Protein AF-A0A257Y784-F1 (afdb_monomer)

Nearest PDB structures (foldseek):
  8oyy-assembly2_B  TM=5.171E-01  e=8.820E+00  synthetic construct
  8yky-assembly1_R  TM=4.065E-01  e=9.728E+00  Clostridium perfringens

Sequence (162 aa):
FQRYAFGLSELAPGSQAVDIRPNERSFEYVLNPPANDVYRILGQGGRFREEIHKRLSSGLYPFAFFAVAAAALARPRTTRQGRALALAAIIPIMVALQIANFVVTGQLRTSQAAVPIAYLLPITSILLCALALDGRVRIAVPGFITRIIDAIALRVSRLSAT

Radius of gyration: 24.91 Å; Cα contacts (8 Å, |Δi|>4): 100; chains: 1; bounding box: 47×51×80 Å

Mean predicted aligned error: 10.43 Å

Foldseek 3Di:
DDDPPDPCCVVPPPVPDPLQALLNDDLVCLVPPDCPRPCNVVVQNLSSQLNNLLVVLVVLLVLLLVLLLCLLPLDDDPDPVSNVLSVVVSVVVSVVLVVQLVVLSVCSRPDPVSSVVSNCSSVVSNVQSVCSNVVVDDPDPPPVVVVVSVVVVVVVVVVVVD

Solvent-accessible surface area (backbone atoms only — not comparable to full-atom values): 9428 Å² total; per-residue (Å²): 135,85,81,81,79,78,68,59,58,75,75,40,96,68,63,59,83,78,86,76,51,69,85,81,48,56,69,68,48,47,74,60,63,60,84,85,36,68,52,54,72,71,67,44,50,38,50,36,55,23,49,54,51,45,56,61,34,56,69,41,43,64,54,22,49,48,28,48,49,49,44,54,62,69,60,92,60,91,47,75,67,56,48,55,54,38,58,62,54,43,56,61,52,49,50,51,53,51,52,51,48,54,58,37,54,68,37,26,46,82,32,77,77,29,53,63,51,48,46,46,55,34,51,52,47,29,49,54,22,50,38,35,64,74,63,78,38,81,86,70,79,54,74,68,57,55,53,51,52,51,57,49,51,60,52,51,54,59,65,75,75,112

Secondary structure (DSSP, 8-state):
-------TTTTSTT-S-----GGGS-HHHHHS--TT-HHHHTT-THHHHHHHHHHHHHTTHHHHHHHHHHHHHSS---SHHHHHHHHHHHHHHHHHHHHHHHHHHHHTTT-STHHHHHHHHHHHHHHHHHHHHTTS---PPPHHHHHHHHHHHHHHHHHTT-

pLDDT: mean 82.06, std 12.66, range [49.5, 96.81]

Structure (mmCIF, N/CA/C/O backbone):
data_AF-A0A257Y784-F1
#
_entry.id   AF-A0A257Y784-F1
#
loop_
_atom_site.group_PDB
_atom_site.id
_atom_site.type_symbol
_atom_site.label_atom_id
_atom_site.label_alt_id
_atom_site.label_comp_id
_atom_site.label_asym_id
_atom_site.label_entity_id
_atom_site.label_seq_id
_atom_site.pdbx_PDB_ins_code
_atom_site.Cartn_x
_atom_site.Cartn_y
_atom_site.Cartn_z
_atom_site.occupancy
_atom_site.B_iso_or_equiv
_atom_site.auth_seq_id
_atom_site.auth_comp_id
_atom_site.auth_asym_id
_atom_site.auth_atom_id
_atom_site.pdbx_PDB_model_num
ATOM 1 N N . PHE A 1 1 ? 24.499 38.343 -49.837 1.00 50.53 1 PHE A N 1
ATOM 2 C CA . PHE A 1 1 ? 24.753 37.990 -48.426 1.00 50.53 1 PHE A CA 1
ATOM 3 C C . PHE A 1 1 ? 24.369 36.533 -48.190 1.00 50.53 1 PHE A C 1
ATOM 5 O O . PHE A 1 1 ? 23.188 36.216 -48.248 1.00 50.53 1 PHE A O 1
ATOM 12 N N . GLN A 1 2 ? 25.344 35.639 -47.987 1.00 51.09 2 GLN A N 1
ATOM 13 C CA . GLN A 1 2 ? 25.089 34.265 -47.535 1.00 51.09 2 GLN A CA 1
ATOM 14 C C . GLN A 1 2 ? 24.823 34.300 -46.023 1.00 51.09 2 GLN A C 1
ATOM 16 O O . GLN A 1 2 ? 25.698 34.676 -45.248 1.00 51.09 2 GLN A O 1
ATOM 21 N N . ARG A 1 3 ? 23.596 33.974 -45.599 1.00 59.19 3 ARG A N 1
ATOM 22 C CA . ARG A 1 3 ? 23.242 33.846 -44.177 1.00 59.19 3 ARG A CA 1
ATOM 23 C C . ARG A 1 3 ? 23.778 32.513 -43.657 1.00 59.19 3 ARG A C 1
ATOM 25 O O . ARG A 1 3 ? 23.155 31.482 -43.880 1.00 59.19 3 ARG A O 1
ATOM 32 N N . TYR A 1 4 ? 24.895 32.546 -42.937 1.00 60.09 4 TYR A N 1
ATOM 33 C CA . TYR A 1 4 ? 25.255 31.465 -42.021 1.00 60.09 4 TYR A CA 1
ATOM 34 C C . TYR A 1 4 ? 24.365 31.594 -40.782 1.00 60.09 4 TYR A C 1
ATOM 36 O O . TYR A 1 4 ? 24.594 32.437 -39.916 1.00 60.09 4 TYR A O 1
ATOM 44 N N . ALA A 1 5 ? 23.285 30.815 -40.735 1.00 65.69 5 ALA A N 1
ATOM 45 C CA . ALA A 1 5 ? 22.471 30.695 -39.535 1.00 65.69 5 ALA A CA 1
ATOM 46 C C . ALA A 1 5 ? 23.212 29.779 -38.556 1.00 65.69 5 ALA A C 1
ATOM 48 O O . ALA A 1 5 ? 23.203 28.561 -38.700 1.00 65.69 5 ALA A O 1
ATOM 49 N N . PHE A 1 6 ? 23.902 30.386 -37.595 1.00 64.38 6 PHE A N 1
ATOM 50 C CA . PHE A 1 6 ? 24.519 29.671 -36.486 1.00 64.38 6 PHE A CA 1
ATOM 51 C C . PHE A 1 6 ? 23.406 29.047 -35.631 1.00 64.38 6 PHE A C 1
ATOM 53 O O . PHE A 1 6 ? 22.532 29.758 -35.128 1.00 64.38 6 PHE A O 1
ATOM 60 N N . GLY A 1 7 ? 23.395 27.720 -35.514 1.00 62.97 7 GLY A N 1
ATOM 61 C CA . GLY A 1 7 ? 22.397 26.990 -34.739 1.00 62.97 7 GLY A CA 1
ATOM 62 C C . GLY A 1 7 ? 22.611 27.201 -33.243 1.00 62.97 7 GLY A C 1
ATOM 63 O O . GLY A 1 7 ? 23.427 26.527 -32.628 1.00 62.97 7 GLY A O 1
ATOM 64 N N . LEU A 1 8 ? 21.852 28.116 -32.635 1.00 69.44 8 LEU A N 1
ATOM 65 C CA . LEU A 1 8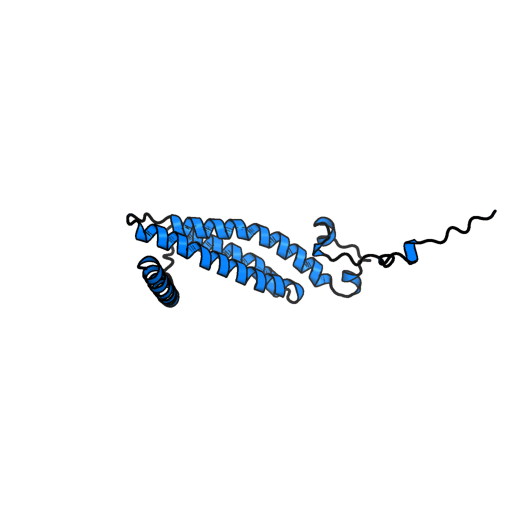 ? 21.877 28.353 -31.182 1.00 69.44 8 LEU A CA 1
ATOM 66 C C . LEU A 1 8 ? 21.362 27.157 -30.365 1.00 69.44 8 LEU A C 1
ATOM 68 O O . LEU A 1 8 ? 21.491 27.158 -29.144 1.00 69.44 8 LEU A O 1
ATOM 72 N N . SER A 1 9 ? 20.800 26.136 -31.022 1.00 62.69 9 SER A N 1
ATOM 73 C CA . SER A 1 9 ? 20.407 24.881 -30.385 1.00 62.69 9 SER A CA 1
ATOM 74 C C . SER A 1 9 ? 21.580 24.245 -29.651 1.00 62.69 9 SER A C 1
ATOM 76 O O . SER A 1 9 ? 21.395 23.830 -28.521 1.00 62.69 9 SER A O 1
ATOM 78 N N . GLU A 1 10 ? 22.790 24.245 -30.219 1.00 62.25 10 GLU A N 1
ATOM 79 C CA . GLU A 1 10 ? 23.970 23.624 -29.596 1.00 62.25 10 GLU A CA 1
ATOM 80 C C . GLU A 1 10 ? 24.484 24.384 -28.362 1.00 62.25 10 GLU A C 1
ATOM 82 O O . GLU A 1 10 ? 25.045 23.763 -27.463 1.00 62.25 10 GLU A O 1
ATOM 87 N N . LEU A 1 11 ? 24.236 25.700 -28.283 1.00 66.62 11 LEU A N 1
ATOM 88 C CA . LEU A 1 11 ? 24.581 26.543 -27.128 1.00 66.62 11 LEU A CA 1
ATOM 89 C C . LEU A 1 11 ? 23.477 26.605 -26.065 1.00 66.62 11 LEU A C 1
ATOM 91 O O . LEU A 1 11 ? 23.719 27.095 -24.961 1.00 66.62 11 LEU A O 1
ATOM 95 N N . ALA A 1 12 ? 22.270 26.126 -26.374 1.00 65.81 12 ALA A N 1
ATOM 96 C CA . ALA A 1 12 ? 21.233 25.971 -25.371 1.00 65.81 12 ALA A CA 1
ATOM 97 C C . ALA A 1 12 ? 21.659 24.850 -24.403 1.00 65.81 12 ALA A C 1
ATOM 99 O O . ALA A 1 12 ? 21.930 23.731 -24.855 1.00 65.81 12 ALA A O 1
ATOM 100 N N . PRO A 1 13 ? 21.704 25.095 -23.079 1.00 53.84 13 PRO A N 1
ATOM 101 C CA . PRO A 1 13 ? 21.875 24.026 -22.105 1.00 53.84 13 PRO A CA 1
ATOM 102 C C . PRO A 1 13 ? 20.653 23.098 -22.210 1.00 53.84 13 PRO A C 1
ATOM 104 O O . PRO A 1 13 ? 19.598 23.388 -21.654 1.00 53.84 13 PRO A O 1
ATOM 107 N N . GLY A 1 14 ? 20.758 22.036 -23.017 1.00 54.38 14 GLY A N 1
ATOM 108 C CA . GLY A 1 14 ? 19.628 21.168 -23.376 1.00 54.38 14 GLY A CA 1
ATOM 109 C C . GLY A 1 14 ? 19.675 20.516 -24.767 1.00 54.38 14 GLY A C 1
ATOM 110 O O . GLY A 1 14 ? 18.770 19.752 -25.082 1.00 54.38 14 GLY A O 1
ATOM 111 N N . SER A 1 15 ? 20.697 20.765 -25.597 1.00 51.31 15 SER A N 1
ATOM 112 C CA . SER A 1 15 ? 20.890 20.075 -26.895 1.00 51.31 15 SER A CA 1
ATOM 113 C C . SER A 1 15 ? 21.293 18.606 -26.804 1.00 51.31 15 SER A C 1
ATOM 115 O O . SER A 1 15 ? 21.315 17.911 -27.819 1.00 51.31 15 SER A O 1
ATOM 117 N N . GLN A 1 16 ? 21.598 18.109 -25.607 1.00 57.88 16 GLN A N 1
ATOM 118 C CA . GLN A 1 16 ? 21.708 16.675 -25.389 1.00 57.88 16 GLN A CA 1
ATOM 119 C C . GLN A 1 16 ? 20.301 16.089 -25.345 1.00 57.88 16 GLN A C 1
ATOM 121 O O . GLN A 1 16 ? 19.439 16.632 -24.656 1.00 57.88 16 GLN A O 1
ATOM 126 N N . ALA A 1 17 ? 20.069 15.000 -26.085 1.00 61.06 17 ALA A N 1
ATOM 127 C CA . ALA A 1 17 ? 18.812 14.261 -26.045 1.00 61.06 17 ALA A CA 1
ATOM 128 C C . ALA A 1 17 ? 18.372 14.097 -24.584 1.00 61.06 17 ALA A C 1
ATOM 130 O O . ALA A 1 17 ? 19.083 13.482 -23.790 1.00 61.06 17 ALA A O 1
ATOM 131 N N . VAL A 1 18 ? 17.251 14.727 -24.222 1.00 68.25 18 VAL A N 1
ATOM 132 C CA . VAL A 1 18 ? 16.778 14.761 -22.838 1.00 68.25 18 VAL A CA 1
ATOM 133 C C . VAL A 1 18 ? 16.575 13.318 -22.386 1.00 68.25 18 VAL A C 1
ATOM 135 O O . VAL A 1 18 ? 15.751 12.597 -22.949 1.00 68.25 18 VAL A O 1
ATOM 138 N N . ASP A 1 19 ? 17.347 12.883 -21.391 1.00 77.81 19 ASP A N 1
ATOM 139 C CA . ASP A 1 19 ? 17.181 11.572 -20.771 1.00 77.81 19 ASP A CA 1
ATOM 140 C C . ASP A 1 19 ? 15.884 11.575 -19.948 1.00 77.81 19 ASP A C 1
ATOM 142 O O . ASP A 1 19 ? 15.861 11.923 -18.767 1.00 77.81 19 ASP A O 1
ATOM 146 N N . ILE A 1 20 ? 14.772 11.250 -20.611 1.00 82.88 20 ILE A N 1
ATOM 147 C CA . ILE A 1 20 ? 13.451 11.183 -19.983 1.00 82.88 20 ILE A CA 1
ATOM 148 C C . ILE A 1 20 ? 13.374 9.907 -19.155 1.00 82.88 20 ILE A C 1
ATOM 150 O O . ILE A 1 20 ? 13.444 8.798 -19.700 1.00 82.88 20 ILE A O 1
ATOM 154 N N . ARG A 1 21 ? 13.143 10.054 -17.851 1.00 86.81 21 ARG A N 1
ATOM 155 C CA . ARG A 1 21 ? 13.069 8.921 -16.923 1.00 86.81 21 ARG A CA 1
ATOM 156 C C . ARG A 1 21 ? 11.789 8.102 -17.136 1.00 86.81 21 ARG A C 1
ATOM 158 O O . ARG A 1 21 ? 10.754 8.671 -17.471 1.00 86.81 21 ARG A O 1
ATOM 165 N N . PRO A 1 22 ? 11.785 6.781 -16.868 1.00 88.06 22 PRO A N 1
ATOM 166 C CA . PRO A 1 22 ? 10.590 5.947 -17.049 1.00 88.06 22 PRO A CA 1
ATOM 167 C C . PRO A 1 22 ? 9.339 6.428 -16.292 1.00 88.06 22 PRO A C 1
ATOM 169 O O . PRO A 1 22 ? 8.230 6.258 -16.788 1.00 88.06 22 PRO A O 1
ATOM 172 N N . ASN A 1 23 ? 9.496 7.070 -15.130 1.00 88.50 23 ASN A N 1
ATOM 173 C CA . ASN A 1 23 ? 8.383 7.623 -14.348 1.00 88.50 23 ASN A CA 1
ATOM 174 C C . ASN A 1 23 ? 7.733 8.864 -14.982 1.00 88.50 23 ASN A C 1
ATOM 176 O O . ASN A 1 23 ? 6.578 9.158 -14.695 1.00 88.50 23 ASN A O 1
ATOM 180 N N . GLU A 1 24 ? 8.457 9.571 -15.847 1.00 89.38 24 GLU A N 1
ATOM 181 C CA . GLU A 1 24 ? 7.972 10.738 -16.593 1.00 89.38 24 GLU A CA 1
ATOM 182 C C . GLU A 1 24 ? 7.284 10.320 -17.908 1.00 89.38 24 GLU A C 1
ATOM 184 O O . GLU A 1 24 ? 6.711 11.153 -18.607 1.00 89.38 24 GLU A O 1
ATOM 189 N N . ARG A 1 25 ? 7.306 9.022 -18.251 1.00 91.00 25 ARG A N 1
ATOM 190 C CA . ARG A 1 25 ? 6.719 8.491 -19.488 1.00 91.00 25 ARG A CA 1
ATOM 191 C C . ARG A 1 25 ? 5.274 8.027 -19.305 1.00 91.00 25 ARG A C 1
ATOM 193 O O . ARG A 1 25 ? 4.818 7.685 -18.203 1.00 91.00 25 ARG A O 1
ATOM 200 N N . SER A 1 26 ? 4.552 7.996 -20.427 1.00 92.25 26 SER A N 1
ATOM 201 C CA . SER A 1 26 ? 3.187 7.472 -20.491 1.00 92.25 26 SER A CA 1
ATOM 202 C C . SER A 1 26 ? 3.150 5.998 -20.088 1.00 92.25 26 SER A C 1
ATOM 204 O O . SER A 1 26 ? 4.130 5.265 -20.223 1.00 92.25 26 SER A O 1
ATOM 206 N N . PHE A 1 27 ? 2.008 5.551 -19.570 1.00 91.81 27 PHE A N 1
ATOM 207 C CA . PHE A 1 27 ? 1.875 4.168 -19.116 1.00 91.81 27 PHE A CA 1
ATOM 208 C C . PHE A 1 27 ? 2.052 3.159 -20.260 1.00 91.81 27 PHE A C 1
ATOM 210 O O . PHE A 1 27 ? 2.718 2.147 -20.071 1.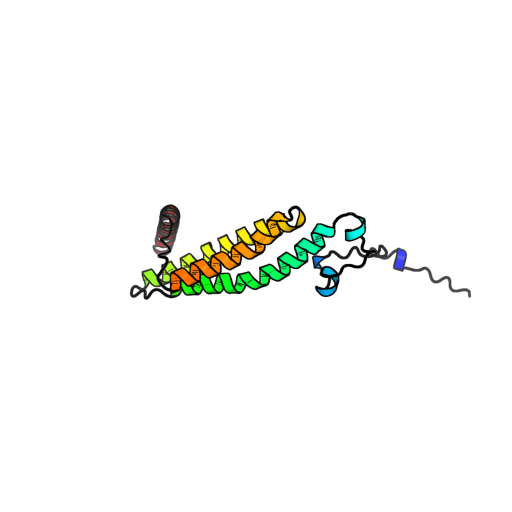00 91.81 27 PHE A O 1
ATOM 217 N N . GLU A 1 28 ? 1.543 3.470 -21.455 1.00 92.75 28 GLU A N 1
ATOM 218 C CA . GLU A 1 28 ? 1.714 2.643 -22.659 1.00 92.75 28 GLU A CA 1
ATOM 219 C C . GLU A 1 28 ? 3.188 2.454 -23.025 1.00 92.75 28 GLU A C 1
ATOM 221 O O . GLU A 1 28 ? 3.623 1.337 -23.302 1.00 92.75 28 GLU A O 1
ATOM 226 N N . TYR A 1 29 ? 3.975 3.531 -22.941 1.00 91.81 29 TYR A N 1
ATOM 227 C CA . TYR A 1 29 ? 5.412 3.476 -23.178 1.00 91.81 29 TYR A CA 1
ATOM 228 C C . TYR A 1 29 ? 6.098 2.547 -22.172 1.00 91.81 29 TYR A C 1
ATOM 230 O O . TYR A 1 29 ? 6.944 1.735 -22.532 1.00 91.81 29 TYR A O 1
ATOM 238 N N . VAL A 1 30 ? 5.767 2.689 -20.887 1.00 91.94 30 VAL A N 1
ATOM 239 C CA . VAL A 1 30 ? 6.384 1.896 -19.815 1.00 91.94 30 VAL A CA 1
ATOM 240 C C . VAL A 1 30 ? 5.997 0.418 -19.933 1.00 91.94 30 VAL A C 1
ATOM 242 O O . VAL A 1 30 ? 6.814 -0.448 -19.625 1.00 91.94 30 VAL A O 1
ATOM 245 N N . LEU A 1 31 ? 4.777 0.130 -20.396 1.00 91.81 31 LEU A N 1
ATOM 246 C CA . LEU A 1 31 ? 4.269 -1.225 -20.593 1.00 91.81 31 LEU A CA 1
ATOM 247 C C . LEU A 1 31 ? 4.977 -1.946 -21.746 1.00 91.81 31 LEU A C 1
ATOM 249 O O . LEU A 1 31 ? 5.285 -3.131 -21.629 1.00 91.81 31 LEU A O 1
ATOM 253 N N . ASN A 1 32 ? 5.255 -1.232 -22.839 1.00 91.50 32 ASN A N 1
ATOM 254 C CA . ASN A 1 32 ? 5.966 -1.769 -23.993 1.00 91.50 32 ASN A CA 1
ATOM 255 C C . ASN A 1 32 ? 7.088 -0.818 -24.453 1.00 91.50 32 ASN A C 1
ATOM 257 O O . ASN A 1 32 ? 6.935 -0.117 -25.458 1.00 91.50 32 ASN A O 1
ATOM 261 N N . PRO A 1 33 ? 8.221 -0.772 -23.726 1.00 88.38 33 PRO A N 1
ATOM 262 C CA . PRO A 1 33 ? 9.312 0.124 -24.065 1.00 88.38 33 PRO A CA 1
ATOM 263 C C . PRO A 1 33 ? 10.004 -0.353 -25.352 1.00 88.38 33 PRO A C 1
ATOM 265 O O . PRO A 1 33 ? 10.330 -1.545 -25.470 1.00 88.38 33 PRO A O 1
ATOM 268 N N . PRO A 1 34 ? 10.276 0.554 -26.308 1.00 87.88 34 PRO A N 1
ATOM 269 C CA . PRO A 1 34 ? 10.887 0.202 -27.580 1.00 87.88 34 PRO A CA 1
ATOM 270 C C . PRO A 1 34 ? 12.294 -0.382 -27.378 1.00 87.88 34 PRO A C 1
ATOM 272 O O . PRO A 1 34 ? 12.980 -0.110 -26.390 1.00 87.88 34 PRO A O 1
ATOM 275 N N . ALA A 1 35 ? 12.730 -1.227 -28.316 1.00 84.44 35 ALA A N 1
ATOM 276 C CA . ALA A 1 35 ? 13.987 -1.971 -28.192 1.00 84.44 35 ALA A CA 1
ATOM 277 C C . ALA A 1 35 ? 15.234 -1.068 -28.140 1.00 84.44 35 ALA A C 1
ATOM 279 O O . ALA A 1 35 ? 16.234 -1.444 -27.536 1.00 84.44 35 ALA A O 1
ATOM 280 N N . ASN A 1 36 ? 15.154 0.120 -28.743 1.00 85.88 36 ASN A N 1
ATOM 281 C CA . ASN A 1 36 ? 16.221 1.118 -28.799 1.00 85.88 36 ASN A CA 1
ATOM 282 C C . ASN A 1 36 ? 16.244 2.070 -27.589 1.00 85.88 36 ASN A C 1
ATOM 284 O O . ASN A 1 36 ? 16.981 3.054 -27.611 1.00 85.88 36 ASN A O 1
ATOM 288 N N . ASP A 1 37 ? 15.442 1.822 -26.551 1.00 86.00 37 ASP A N 1
ATOM 289 C CA . ASP A 1 37 ? 15.444 2.686 -25.378 1.00 86.00 37 ASP A CA 1
ATOM 290 C C . ASP A 1 37 ? 16.743 2.570 -24.562 1.00 86.00 37 ASP A C 1
ATOM 292 O O . ASP A 1 37 ? 17.207 1.473 -24.242 1.00 86.00 37 ASP A O 1
ATOM 296 N N . VAL A 1 38 ? 17.285 3.718 -24.150 1.00 85.81 38 VAL A N 1
ATOM 297 C CA . VAL A 1 38 ? 18.543 3.836 -23.395 1.00 85.81 38 VAL A CA 1
ATOM 298 C C . VAL A 1 38 ? 18.518 3.010 -22.104 1.00 85.81 38 VAL A C 1
ATOM 300 O O . VAL A 1 38 ? 19.479 2.299 -21.811 1.00 85.81 38 VAL A O 1
ATOM 303 N N . TYR A 1 39 ? 17.410 3.007 -21.356 1.00 84.75 39 TYR A N 1
ATOM 304 C CA . TYR A 1 39 ? 17.295 2.224 -20.121 1.00 84.75 39 TYR A CA 1
ATOM 305 C C . TYR A 1 39 ? 17.216 0.723 -20.382 1.00 84.75 39 TYR A C 1
ATOM 307 O O . TYR A 1 39 ? 17.612 -0.069 -19.526 1.00 84.75 39 TYR A O 1
ATOM 315 N N . ARG A 1 40 ? 16.728 0.312 -21.554 1.00 84.25 40 ARG A N 1
ATOM 316 C CA . ARG A 1 40 ? 16.711 -1.094 -21.960 1.00 84.25 40 ARG A CA 1
ATOM 317 C C . ARG A 1 40 ? 18.102 -1.558 -22.390 1.00 84.25 40 ARG A C 1
ATOM 319 O O . ARG A 1 40 ? 18.542 -2.613 -21.941 1.00 84.25 40 ARG A O 1
ATOM 326 N N . ILE A 1 41 ? 18.804 -0.748 -23.184 1.00 86.06 41 ILE A N 1
ATOM 327 C CA . ILE A 1 41 ? 20.165 -1.032 -23.667 1.00 86.06 41 ILE A CA 1
ATOM 328 C C . ILE A 1 41 ? 21.160 -1.093 -22.499 1.00 86.06 41 ILE A C 1
ATOM 330 O O . ILE A 1 41 ? 21.991 -1.993 -22.442 1.00 86.06 41 ILE A O 1
ATOM 334 N N . LEU A 1 42 ? 21.030 -0.197 -21.515 1.00 86.06 42 LEU A N 1
ATOM 335 C CA . LEU A 1 42 ? 21.869 -0.166 -20.309 1.00 86.06 42 LEU A CA 1
ATOM 336 C C . LEU A 1 42 ? 21.538 -1.272 -19.284 1.00 86.06 42 LEU A C 1
ATOM 338 O O . LEU A 1 42 ? 22.026 -1.225 -18.155 1.00 86.06 42 LEU A O 1
ATOM 342 N N . GLY A 1 43 ? 20.663 -2.230 -19.615 1.00 81.81 43 GLY A N 1
ATOM 343 C CA . GLY A 1 43 ? 20.268 -3.309 -18.702 1.00 81.81 43 GLY A CA 1
ATOM 344 C C . GLY A 1 43 ? 19.415 -2.850 -17.510 1.00 81.81 43 GLY A C 1
ATOM 345 O O . GLY A 1 43 ? 19.213 -3.599 -16.558 1.00 81.81 43 GLY A O 1
ATOM 346 N N . GLN A 1 44 ? 18.862 -1.636 -17.548 1.00 84.94 44 GLN A N 1
ATOM 347 C CA . GLN A 1 44 ? 18.032 -1.055 -16.485 1.00 84.94 44 GLN A CA 1
ATOM 348 C C . GLN A 1 44 ? 16.534 -1.344 -16.675 1.00 84.94 44 GLN A C 1
ATOM 350 O O . GLN A 1 44 ? 15.682 -0.597 -16.185 1.00 84.94 44 GLN A O 1
ATOM 355 N N . GLY A 1 45 ? 16.197 -2.464 -17.327 1.00 83.00 45 GLY A N 1
ATOM 356 C CA . GLY A 1 45 ? 14.816 -2.902 -17.564 1.00 83.00 45 GLY A CA 1
ATOM 357 C C . GLY A 1 45 ? 13.973 -3.032 -16.285 1.00 83.00 45 GLY A C 1
ATOM 358 O O . GLY A 1 45 ? 12.756 -2.858 -16.319 1.00 83.00 45 GLY A O 1
ATOM 359 N N . GLY A 1 46 ? 14.620 -3.236 -15.131 1.00 86.12 46 GLY A N 1
ATOM 360 C CA . GLY A 1 46 ? 13.970 -3.237 -13.819 1.00 86.12 46 GLY A CA 1
ATOM 361 C C . GLY A 1 46 ? 13.222 -1.942 -13.482 1.00 86.12 46 GLY A C 1
ATOM 362 O O . GLY A 1 46 ? 12.227 -2.008 -12.768 1.00 86.12 46 GLY A O 1
ATOM 363 N N . ARG A 1 47 ? 13.623 -0.787 -14.038 1.00 89.31 47 ARG A N 1
ATOM 364 C CA . ARG A 1 47 ? 12.913 0.492 -13.840 1.00 89.31 47 ARG A CA 1
ATOM 365 C C . ARG A 1 47 ? 11.523 0.501 -14.480 1.00 89.31 47 ARG A C 1
ATOM 367 O O . ARG A 1 47 ? 10.598 1.074 -13.918 1.00 89.31 47 ARG A O 1
ATOM 374 N N . PHE A 1 48 ? 11.365 -0.136 -15.643 1.00 91.12 48 PHE A N 1
ATOM 375 C CA . PHE A 1 48 ? 10.055 -0.252 -16.290 1.00 91.12 48 PHE A CA 1
ATOM 376 C C . PHE A 1 48 ? 9.138 -1.164 -15.477 1.00 91.12 48 PHE A C 1
ATOM 378 O O . PHE A 1 48 ? 8.003 -0.802 -15.187 1.00 91.12 48 PHE A O 1
ATOM 385 N N . ARG A 1 49 ? 9.664 -2.305 -15.014 1.00 88.94 49 ARG A N 1
ATOM 386 C CA . ARG A 1 49 ? 8.939 -3.216 -14.118 1.00 88.94 49 ARG A CA 1
ATOM 387 C C . ARG A 1 49 ? 8.517 -2.526 -12.816 1.00 88.94 49 ARG A C 1
ATOM 389 O O . ARG A 1 49 ? 7.374 -2.681 -12.391 1.00 88.94 49 ARG A O 1
ATOM 396 N N . GLU A 1 50 ? 9.425 -1.777 -12.193 1.00 92.88 50 GLU A N 1
ATOM 397 C CA . GLU A 1 50 ? 9.135 -0.969 -11.005 1.00 92.88 50 GLU A CA 1
ATOM 398 C C . GLU A 1 50 ? 7.955 -0.038 -11.254 1.00 92.88 50 GLU A C 1
ATOM 400 O O . GLU A 1 50 ? 6.987 -0.073 -10.499 1.00 92.88 50 GLU A O 1
ATOM 405 N N . GLU A 1 51 ? 8.006 0.743 -12.328 1.00 93.44 51 GLU A N 1
ATOM 406 C CA . GLU A 1 51 ? 6.994 1.750 -12.614 1.00 93.44 51 GLU A CA 1
ATOM 407 C C . GLU A 1 51 ? 5.617 1.129 -12.910 1.00 93.44 51 GLU A C 1
ATOM 409 O O . GLU A 1 51 ? 4.605 1.627 -12.413 1.00 93.44 51 GLU A O 1
ATOM 414 N N . ILE A 1 52 ? 5.563 -0.003 -13.628 1.00 93.69 52 ILE A N 1
ATOM 415 C CA . ILE A 1 52 ? 4.312 -0.746 -13.875 1.00 93.69 52 ILE A CA 1
ATOM 416 C C . ILE A 1 52 ? 3.676 -1.167 -12.551 1.00 93.69 52 ILE A C 1
ATOM 418 O O . ILE A 1 52 ? 2.515 -0.850 -12.276 1.00 93.69 52 ILE A O 1
ATOM 422 N N . HIS A 1 53 ? 4.434 -1.884 -11.718 1.00 94.19 53 HIS A N 1
ATOM 423 C CA . HIS A 1 53 ? 3.887 -2.447 -10.487 1.00 94.19 53 HIS A CA 1
ATOM 424 C C . HIS A 1 53 ? 3.603 -1.378 -9.444 1.00 94.19 53 HIS A C 1
ATOM 426 O O . HIS A 1 53 ? 2.610 -1.493 -8.736 1.00 94.19 53 HIS A O 1
ATOM 432 N N . LYS A 1 54 ? 4.414 -0.320 -9.381 1.00 92.88 54 LYS A N 1
ATOM 433 C CA . LYS A 1 54 ? 4.184 0.831 -8.508 1.00 92.88 54 LYS A CA 1
ATOM 434 C C . LYS A 1 54 ? 2.883 1.548 -8.860 1.00 92.88 54 LYS A C 1
ATOM 436 O O . LYS A 1 54 ? 2.092 1.820 -7.963 1.00 92.88 54 LYS A O 1
ATOM 441 N N . ARG A 1 55 ? 2.622 1.818 -10.146 1.00 93.25 55 ARG A N 1
ATOM 442 C CA . ARG A 1 55 ? 1.362 2.443 -10.589 1.00 93.25 55 ARG A CA 1
ATOM 443 C C . ARG A 1 55 ? 0.168 1.542 -10.280 1.00 93.25 55 ARG A C 1
ATOM 445 O O . ARG A 1 55 ? -0.787 1.997 -9.656 1.00 93.25 55 ARG A O 1
ATOM 452 N N . LEU A 1 56 ? 0.246 0.259 -10.632 1.00 93.12 56 LEU A N 1
ATOM 453 C CA . LEU A 1 56 ? -0.868 -0.670 -10.439 1.00 93.12 56 LEU A CA 1
ATOM 454 C C . LEU A 1 56 ? -1.165 -0.936 -8.956 1.00 93.12 56 LEU A C 1
ATOM 456 O O . LEU A 1 56 ? -2.326 -0.937 -8.555 1.00 93.12 56 LEU A O 1
ATOM 460 N N . SER A 1 57 ? -0.134 -1.127 -8.129 1.00 94.44 57 SER A N 1
ATOM 461 C CA . SER A 1 57 ? -0.315 -1.340 -6.690 1.00 94.44 57 SER A CA 1
ATOM 462 C C . SER A 1 57 ? -0.791 -0.078 -5.979 1.00 94.44 57 SER A C 1
ATOM 464 O O . SER A 1 57 ? -1.608 -0.179 -5.065 1.00 94.44 57 SER A O 1
ATOM 466 N N . SER A 1 58 ? -0.359 1.113 -6.416 1.00 91.62 58 SER A N 1
ATOM 467 C CA . SER A 1 58 ? -0.788 2.379 -5.811 1.00 91.62 58 SER A CA 1
ATOM 468 C C . SER A 1 58 ? -2.305 2.579 -5.865 1.00 91.62 58 SER A C 1
ATOM 470 O O . SER A 1 58 ? -2.874 3.124 -4.923 1.00 91.62 58 SER A O 1
ATOM 472 N N . GLY A 1 59 ? -2.977 2.042 -6.892 1.00 92.94 59 GLY A N 1
ATOM 473 C CA . GLY A 1 59 ? -4.437 2.049 -6.997 1.00 92.94 59 GLY A CA 1
ATOM 474 C C . GLY A 1 59 ? -5.157 1.230 -5.916 1.00 92.94 59 GLY A C 1
ATOM 475 O O . GLY A 1 59 ? -6.328 1.483 -5.649 1.00 92.94 59 GLY A O 1
ATOM 476 N N . LEU A 1 60 ? -4.477 0.286 -5.253 1.00 95.06 60 LEU A N 1
ATOM 477 C CA . LEU A 1 60 ? -5.062 -0.548 -4.193 1.00 95.06 60 LEU A CA 1
ATOM 478 C C . LEU A 1 60 ? -5.034 0.121 -2.810 1.00 95.06 60 LEU A C 1
ATOM 480 O O . LEU A 1 60 ? -5.857 -0.199 -1.950 1.00 95.06 60 LEU A O 1
ATOM 484 N N . TYR A 1 61 ? -4.112 1.058 -2.577 1.00 93.56 61 TYR A N 1
ATOM 485 C CA . TYR A 1 61 ? -3.962 1.724 -1.278 1.00 93.56 61 TYR A CA 1
ATOM 486 C C . TYR A 1 61 ? 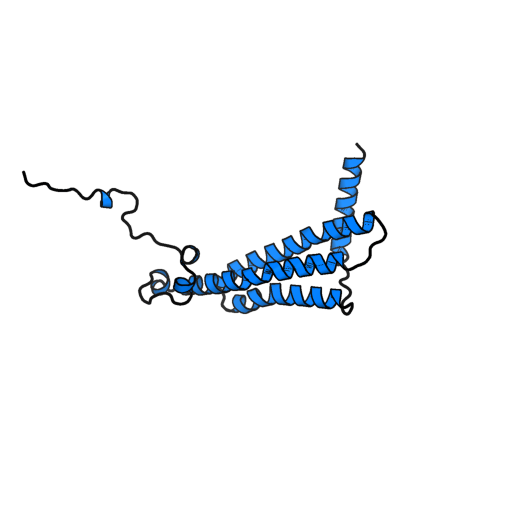-5.169 2.573 -0.856 1.00 93.56 61 TYR A C 1
ATOM 488 O O . TYR A 1 61 ? -5.524 2.502 0.320 1.00 93.56 61 TYR A O 1
ATOM 496 N N . PRO A 1 62 ? -5.866 3.304 -1.752 1.00 95.06 62 PRO A N 1
ATOM 497 C CA . PRO A 1 62 ? -7.121 3.971 -1.408 1.00 95.06 62 PRO A CA 1
ATOM 498 C C . PRO A 1 62 ? -8.161 3.024 -0.793 1.00 95.06 62 PRO A C 1
ATOM 500 O O . PRO A 1 62 ? -8.784 3.364 0.212 1.00 95.06 62 PRO A O 1
ATOM 503 N N . PHE A 1 63 ? -8.299 1.807 -1.331 1.00 96.38 63 PHE A N 1
ATOM 504 C CA . PHE A 1 63 ? -9.206 0.797 -0.781 1.00 96.38 63 PHE A CA 1
ATOM 505 C C . PHE A 1 63 ? -8.728 0.273 0.575 1.00 96.38 63 PHE A C 1
ATOM 507 O O . PHE A 1 63 ? -9.543 0.086 1.476 1.00 96.38 63 PHE A O 1
ATOM 514 N N . ALA A 1 64 ? -7.418 0.082 0.754 1.00 95.44 64 ALA A N 1
ATOM 515 C CA . ALA A 1 64 ? -6.853 -0.307 2.044 1.00 95.44 64 ALA A CA 1
ATOM 516 C C . ALA A 1 64 ? -7.092 0.767 3.119 1.00 95.44 64 ALA A C 1
ATOM 518 O O . ALA A 1 64 ? -7.545 0.449 4.216 1.00 95.44 64 ALA A O 1
ATOM 519 N N . PHE A 1 65 ? -6.864 2.043 2.801 1.00 95.31 65 PHE A N 1
ATOM 520 C CA . PHE A 1 65 ? -7.129 3.165 3.705 1.00 95.31 65 PHE A CA 1
ATOM 521 C C . PHE A 1 65 ? -8.611 3.280 4.054 1.00 95.31 65 PHE A C 1
ATOM 523 O O . PHE A 1 65 ? -8.958 3.442 5.226 1.00 95.31 65 PHE A O 1
ATOM 530 N N . PHE A 1 66 ? -9.487 3.128 3.062 1.00 95.56 66 PHE A N 1
ATOM 531 C CA . PHE A 1 66 ? -10.924 3.081 3.293 1.00 95.56 66 PHE A CA 1
ATOM 532 C C . PHE A 1 66 ? -11.311 1.924 4.221 1.00 95.56 66 PHE A C 1
ATOM 534 O O . PHE A 1 66 ? -12.033 2.137 5.193 1.00 95.56 66 PHE A O 1
ATOM 541 N N . ALA A 1 67 ? -10.789 0.719 3.979 1.00 93.94 67 ALA A N 1
ATOM 542 C CA . ALA A 1 67 ? -11.073 -0.452 4.801 1.00 93.94 67 ALA A CA 1
ATOM 543 C C . ALA A 1 67 ? -10.603 -0.266 6.255 1.00 93.94 67 ALA A C 1
ATOM 545 O O . ALA A 1 67 ? -11.337 -0.610 7.181 1.00 93.94 67 ALA A O 1
ATOM 546 N N . VAL A 1 68 ? -9.431 0.346 6.467 1.00 92.44 68 VAL A N 1
ATOM 547 C CA . VAL A 1 68 ? -8.924 0.707 7.804 1.00 92.44 68 VAL A CA 1
ATOM 548 C C . VAL A 1 68 ? -9.871 1.677 8.507 1.00 92.44 68 VAL A C 1
ATOM 550 O O . VAL A 1 68 ? -10.243 1.449 9.661 1.00 92.44 68 VAL A O 1
ATOM 553 N N . ALA A 1 69 ? -10.286 2.748 7.825 1.00 92.00 69 ALA A N 1
ATOM 554 C CA . ALA A 1 69 ? -11.214 3.722 8.389 1.00 92.00 69 ALA A CA 1
ATOM 555 C C . ALA A 1 69 ? -12.563 3.070 8.733 1.00 92.00 69 ALA A C 1
ATOM 557 O O . ALA A 1 69 ? -13.053 3.221 9.854 1.00 92.00 69 ALA A O 1
ATOM 558 N N . ALA A 1 70 ? -13.122 2.286 7.808 1.00 91.25 70 ALA A N 1
ATOM 559 C CA . ALA A 1 70 ? -14.369 1.557 8.002 1.00 91.25 70 ALA A CA 1
ATOM 560 C C . ALA A 1 70 ? -14.286 0.609 9.209 1.00 91.25 70 ALA A C 1
ATOM 562 O O . ALA A 1 70 ? -15.146 0.661 10.088 1.00 91.25 70 ALA A O 1
ATOM 563 N N . ALA A 1 71 ? -13.224 -0.195 9.315 1.00 88.94 71 ALA A N 1
ATOM 564 C CA . ALA A 1 71 ? -13.014 -1.111 10.436 1.00 88.94 71 ALA A CA 1
ATOM 565 C C . ALA A 1 71 ? -12.889 -0.382 11.786 1.00 88.94 71 ALA A C 1
ATOM 567 O O . ALA A 1 71 ? -13.427 -0.843 12.797 1.00 88.94 71 ALA A O 1
ATOM 568 N N . ALA A 1 72 ? -12.221 0.775 11.820 1.00 85.19 72 ALA A N 1
ATOM 569 C CA . ALA A 1 72 ? -12.085 1.578 13.035 1.00 85.19 72 ALA A CA 1
ATOM 570 C C . ALA A 1 72 ? -13.419 2.199 13.496 1.00 85.19 72 ALA A C 1
ATOM 572 O O . ALA A 1 72 ? -13.664 2.313 14.708 1.00 85.19 72 ALA A O 1
ATOM 573 N N . LEU A 1 73 ? -14.270 2.580 12.537 1.00 85.94 73 LEU A N 1
ATOM 574 C CA . LEU A 1 73 ? -15.548 3.271 12.741 1.00 85.94 73 LEU A CA 1
ATOM 575 C C . LEU A 1 73 ? -16.742 2.331 12.953 1.00 85.94 73 LEU A C 1
ATOM 577 O O . LEU A 1 73 ? -17.722 2.742 13.568 1.00 85.94 73 LEU A O 1
ATOM 581 N N . ALA A 1 74 ? -16.668 1.077 12.503 1.00 83.62 74 ALA A N 1
ATOM 582 C CA . ALA A 1 74 ? -17.794 0.142 12.536 1.00 83.62 74 ALA A CA 1
ATOM 583 C C . ALA A 1 74 ? -18.291 -0.222 13.942 1.00 83.62 74 ALA A C 1
ATOM 585 O O . ALA A 1 74 ? -19.432 -0.651 14.104 1.00 83.62 74 ALA A O 1
ATOM 586 N N . ARG A 1 75 ? -17.460 -0.067 14.982 1.00 70.88 75 ARG A N 1
ATOM 587 C CA . ARG A 1 75 ? -17.876 -0.396 16.351 1.00 70.88 75 ARG A CA 1
ATOM 588 C C . ARG A 1 75 ? -18.720 0.732 16.954 1.00 70.88 75 ARG A C 1
ATOM 590 O O . ARG A 1 75 ? -18.209 1.850 17.085 1.00 70.88 75 ARG A O 1
ATOM 597 N N . PRO A 1 76 ? -19.948 0.445 17.425 1.00 61.91 76 PRO A N 1
ATOM 598 C CA . PRO A 1 76 ? -20.746 1.425 18.141 1.00 61.91 76 PRO A CA 1
ATOM 599 C C . PRO A 1 76 ? -20.032 1.806 19.439 1.00 61.91 76 PRO A C 1
ATOM 601 O O . PRO A 1 76 ? -19.871 0.993 20.347 1.00 61.91 76 PRO A O 1
ATOM 604 N N . ARG A 1 77 ? -19.567 3.055 19.522 1.00 68.38 77 ARG A N 1
ATOM 605 C CA . ARG A 1 77 ? -18.982 3.629 20.739 1.00 68.38 77 ARG A CA 1
ATOM 606 C C . ARG A 1 77 ? -19.918 4.706 21.275 1.00 68.38 77 ARG A C 1
ATOM 608 O O . ARG A 1 77 ? -20.199 5.687 20.580 1.00 68.38 77 ARG A O 1
ATOM 615 N N . THR A 1 78 ? -20.416 4.490 22.490 1.00 56.72 78 THR A N 1
ATOM 616 C CA . THR A 1 78 ? -21.418 5.331 23.167 1.00 56.72 78 THR A CA 1
ATOM 617 C C . THR A 1 78 ? -20.799 6.415 24.051 1.00 56.72 78 THR A C 1
ATOM 619 O O . THR A 1 78 ? -21.481 7.372 24.402 1.00 56.72 78 THR A O 1
ATOM 622 N N 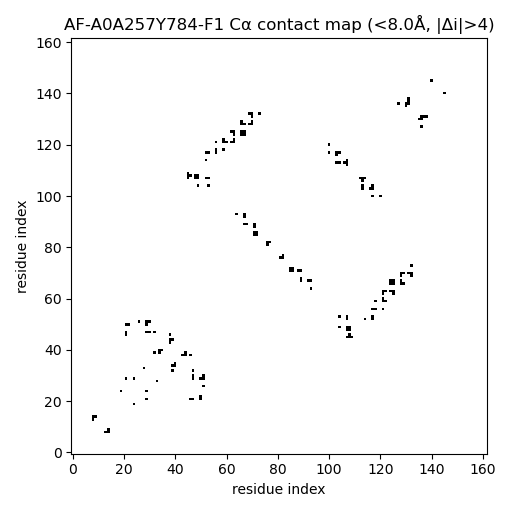. THR A 1 79 ? -19.496 6.345 24.352 1.00 67.69 79 THR A N 1
ATOM 623 C CA . THR A 1 79 ? -18.776 7.409 25.068 1.00 67.69 79 THR A CA 1
ATOM 624 C C . THR A 1 79 ? -18.078 8.357 24.088 1.00 67.69 79 THR A C 1
ATOM 626 O O . THR A 1 79 ? -17.438 7.927 23.123 1.00 67.69 79 THR A O 1
ATOM 629 N N . ARG A 1 80 ? -18.167 9.674 24.340 1.00 63.88 80 ARG A N 1
ATOM 630 C CA . ARG A 1 80 ? -17.471 10.709 23.545 1.00 63.88 80 ARG A CA 1
ATOM 631 C C . ARG A 1 80 ? -15.960 10.446 23.455 1.00 63.88 80 ARG A C 1
ATOM 633 O O . ARG A 1 80 ? -15.379 10.583 22.383 1.00 63.88 80 ARG A O 1
ATOM 640 N N . GLN A 1 81 ? -15.353 9.987 24.551 1.00 61.84 81 GLN A N 1
ATOM 641 C CA . GLN A 1 81 ? -13.930 9.637 24.618 1.00 61.84 81 GLN A CA 1
ATOM 642 C C . GLN A 1 81 ? -13.563 8.447 23.715 1.00 61.84 81 GLN A C 1
ATOM 644 O O . GLN A 1 81 ? -12.537 8.482 23.037 1.00 61.84 81 GLN A O 1
ATOM 649 N N . GLY A 1 82 ? -14.419 7.422 23.622 1.00 70.88 82 GLY A N 1
ATOM 650 C CA . GLY A 1 82 ? -14.150 6.245 22.792 1.00 70.88 82 GLY A CA 1
ATOM 651 C C . GLY A 1 82 ? -14.128 6.548 21.290 1.00 70.88 82 GLY A C 1
ATOM 652 O O . GLY A 1 82 ? -13.356 5.936 20.552 1.00 70.88 82 GLY A O 1
ATOM 653 N N . ARG A 1 83 ? -14.948 7.500 20.824 1.00 75.06 83 ARG A N 1
ATOM 654 C CA . ARG A 1 83 ? -14.968 7.921 19.411 1.00 75.06 83 ARG A CA 1
ATOM 655 C C . ARG A 1 83 ? -13.710 8.697 19.018 1.00 75.06 83 ARG A C 1
ATOM 657 O O . ARG A 1 83 ? -13.129 8.403 17.978 1.00 75.06 83 ARG A O 1
ATOM 664 N N . ALA A 1 84 ? -13.266 9.636 19.856 1.00 78.38 84 ALA A N 1
ATOM 665 C CA . ALA A 1 84 ? -12.059 10.424 19.597 1.00 78.38 84 ALA A CA 1
ATOM 666 C C . ALA A 1 84 ? -10.802 9.540 19.520 1.00 78.38 84 ALA A C 1
ATOM 668 O O . ALA A 1 84 ? -10.006 9.673 18.593 1.00 78.38 84 ALA A O 1
ATOM 669 N N . LEU A 1 85 ? -10.673 8.575 20.437 1.00 76.44 85 LEU A N 1
ATOM 670 C CA . LEU A 1 85 ? -9.565 7.618 20.440 1.00 76.44 85 LEU A CA 1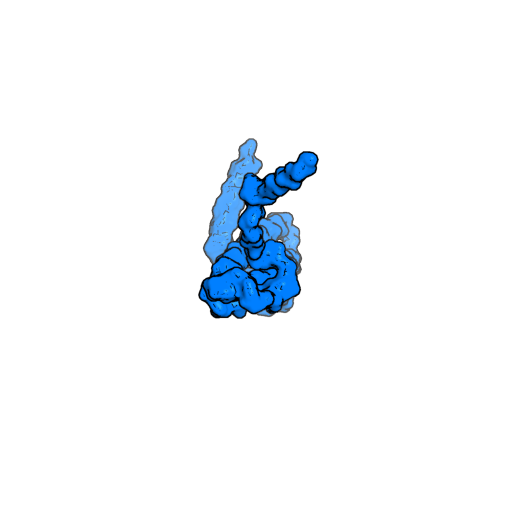
ATOM 671 C C . LEU A 1 85 ? -9.538 6.747 19.174 1.00 76.44 85 LEU A C 1
ATOM 673 O O . LEU A 1 85 ? -8.475 6.469 18.626 1.00 76.44 85 LEU A O 1
ATOM 677 N N . ALA A 1 86 ? -10.712 6.328 18.692 1.00 79.00 86 ALA A N 1
ATOM 678 C CA . ALA A 1 86 ? -10.829 5.526 17.479 1.00 79.00 86 ALA A CA 1
ATOM 679 C C . ALA A 1 86 ? -10.361 6.282 16.234 1.00 79.00 86 ALA A C 1
ATOM 681 O O . ALA A 1 86 ? -9.622 5.728 15.428 1.00 79.00 86 ALA A O 1
ATOM 682 N N . LEU A 1 87 ? -10.762 7.549 16.105 1.00 84.12 87 LEU A N 1
ATOM 683 C CA . LEU A 1 87 ? -10.321 8.419 15.016 1.00 84.12 87 LEU A CA 1
ATOM 684 C C . LEU A 1 87 ? -8.812 8.674 15.087 1.00 84.12 87 LEU A C 1
ATOM 686 O O . LEU A 1 87 ? -8.123 8.560 14.075 1.00 84.12 87 LEU A O 1
ATOM 690 N N . ALA A 1 88 ? -8.286 8.938 16.286 1.00 84.12 88 ALA A N 1
ATOM 691 C CA . ALA A 1 88 ? -6.855 9.136 16.500 1.00 84.12 88 ALA A CA 1
ATOM 692 C C . ALA A 1 88 ? -6.023 7.898 16.117 1.00 84.12 88 ALA A C 1
ATOM 694 O O . ALA A 1 88 ? -4.908 8.046 15.627 1.00 84.12 88 ALA A O 1
ATOM 695 N N . ALA A 1 89 ? -6.566 6.686 16.285 1.00 82.38 89 ALA A N 1
ATOM 696 C CA . ALA A 1 89 ? -5.887 5.439 15.936 1.00 82.38 89 ALA A CA 1
ATOM 697 C C . ALA A 1 89 ? -5.812 5.161 14.421 1.00 82.38 89 ALA A C 1
ATOM 699 O O . ALA A 1 89 ? -4.942 4.404 13.995 1.00 82.38 89 ALA A O 1
ATOM 700 N N . ILE A 1 90 ? -6.669 5.772 13.593 1.00 89.06 90 ILE A N 1
ATOM 701 C CA . ILE A 1 90 ? -6.652 5.579 12.129 1.00 89.06 90 ILE A CA 1
ATOM 702 C C . ILE A 1 90 ? -5.359 6.135 11.521 1.00 89.06 90 ILE A C 1
ATOM 704 O O . ILE A 1 90 ? -4.715 5.471 10.708 1.00 89.06 90 ILE A O 1
ATOM 708 N N . ILE A 1 91 ? -4.970 7.339 11.946 1.00 90.75 91 ILE A N 1
ATOM 709 C CA . ILE A 1 91 ? -3.816 8.079 11.419 1.00 90.75 91 ILE A CA 1
ATOM 710 C C . ILE A 1 91 ? -2.522 7.247 11.475 1.00 90.75 91 ILE A C 1
ATOM 712 O O . ILE A 1 91 ? -1.924 7.031 10.421 1.00 90.75 91 ILE A O 1
ATOM 716 N N . PRO A 1 92 ? -2.073 6.729 12.638 1.00 90.31 92 PRO A N 1
ATOM 717 C CA . PRO A 1 92 ? -0.831 5.965 12.704 1.00 90.31 92 PRO A CA 1
ATOM 718 C C . PRO A 1 92 ? -0.885 4.664 11.893 1.00 90.31 92 PRO A C 1
ATOM 720 O O . PRO A 1 92 ? 0.139 4.258 11.350 1.00 90.31 92 PRO A O 1
ATOM 723 N N . ILE A 1 93 ? -2.055 4.028 11.754 1.00 90.50 93 ILE A N 1
ATOM 724 C CA . ILE A 1 93 ? -2.205 2.813 10.936 1.00 90.50 93 ILE A CA 1
ATOM 725 C C . ILE A 1 93 ? -2.021 3.142 9.450 1.00 90.50 93 ILE A C 1
ATOM 727 O O . ILE A 1 93 ? -1.271 2.455 8.756 1.00 90.50 93 ILE A O 1
ATOM 731 N N . MET A 1 94 ? -2.654 4.212 8.961 1.00 93.75 94 MET A N 1
ATOM 732 C CA . MET A 1 94 ? -2.475 4.667 7.577 1.00 93.75 94 MET A CA 1
ATOM 733 C C . MET A 1 94 ? -1.026 5.084 7.303 1.00 93.75 94 MET A C 1
ATOM 735 O O . MET A 1 94 ? -0.472 4.719 6.269 1.00 93.75 94 MET A O 1
ATOM 739 N N . VAL A 1 95 ? -0.383 5.781 8.247 1.00 94.94 95 VAL A N 1
ATOM 740 C CA . VAL A 1 95 ? 1.038 6.149 8.145 1.00 94.94 95 VAL A CA 1
ATOM 741 C C . VAL A 1 95 ? 1.923 4.906 8.078 1.00 94.94 95 VAL A C 1
ATOM 743 O O . VAL A 1 95 ? 2.803 4.838 7.225 1.00 94.94 95 VAL A O 1
ATOM 746 N N . ALA A 1 96 ? 1.680 3.895 8.915 1.00 93.19 96 ALA A N 1
ATOM 747 C CA . ALA A 1 96 ? 2.437 2.647 8.882 1.00 93.19 96 ALA A CA 1
ATOM 748 C C . ALA A 1 96 ? 2.295 1.920 7.533 1.00 93.19 96 ALA A C 1
ATOM 750 O O . ALA A 1 96 ? 3.295 1.482 6.964 1.00 93.19 96 ALA A O 1
ATOM 751 N N . LEU A 1 97 ? 1.076 1.851 6.984 1.00 93.75 97 LEU A N 1
ATOM 752 C CA . LEU A 1 97 ? 0.835 1.305 5.644 1.00 93.75 97 LEU A CA 1
ATOM 753 C C . LEU A 1 97 ? 1.566 2.102 4.559 1.00 93.75 97 LEU A C 1
ATOM 755 O O . LEU A 1 97 ? 2.149 1.513 3.650 1.00 93.75 97 LEU A O 1
ATOM 759 N N . GLN A 1 98 ? 1.581 3.430 4.671 1.00 94.50 98 GLN A N 1
ATOM 760 C CA . GLN A 1 98 ? 2.279 4.290 3.723 1.00 94.50 98 GLN A CA 1
ATOM 761 C C . GLN A 1 98 ? 3.805 4.115 3.800 1.00 94.50 98 GLN A C 1
ATOM 763 O O . GLN A 1 98 ? 4.465 4.057 2.765 1.00 94.50 98 GLN A O 1
ATOM 768 N N . ILE A 1 99 ? 4.377 3.973 4.999 1.00 95.69 99 ILE A N 1
ATOM 769 C CA . ILE A 1 99 ? 5.803 3.661 5.180 1.00 95.69 99 ILE A CA 1
ATOM 770 C C . ILE A 1 99 ? 6.127 2.305 4.549 1.00 95.69 99 ILE A C 1
ATOM 772 O O . ILE A 1 99 ? 7.087 2.194 3.788 1.00 95.69 99 ILE A O 1
ATOM 776 N N . ALA A 1 100 ? 5.304 1.286 4.807 1.00 93.81 100 ALA A N 1
ATOM 777 C CA . ALA A 1 100 ? 5.494 -0.032 4.217 1.00 93.81 100 ALA A CA 1
ATOM 778 C C . ALA A 1 100 ? 5.434 0.016 2.680 1.00 93.81 100 ALA A C 1
ATOM 780 O O . ALA A 1 100 ? 6.264 -0.601 2.014 1.00 93.81 100 ALA A O 1
ATOM 781 N N . ASN A 1 101 ? 4.531 0.817 2.107 1.00 93.06 101 ASN A N 1
ATOM 782 C CA . ASN A 1 101 ? 4.481 1.056 0.666 1.00 93.06 101 ASN A CA 1
ATOM 783 C C . ASN A 1 101 ? 5.790 1.641 0.119 1.00 93.06 101 ASN A C 1
ATOM 785 O O . ASN A 1 101 ? 6.308 1.158 -0.887 1.00 93.06 101 ASN A O 1
ATOM 789 N N . PHE A 1 102 ? 6.352 2.662 0.777 1.00 93.06 102 PHE A N 1
ATOM 790 C CA . PHE A 1 102 ? 7.625 3.259 0.360 1.00 93.06 102 PHE A CA 1
ATOM 791 C C . PHE A 1 102 ? 8.773 2.243 0.388 1.00 93.06 102 PHE A C 1
ATOM 793 O O . PHE A 1 102 ? 9.567 2.189 -0.550 1.00 93.06 102 PHE A O 1
ATOM 800 N N . VAL A 1 103 ? 8.822 1.389 1.415 1.00 93.19 103 VAL A N 1
ATOM 801 C CA . VAL A 1 103 ? 9.823 0.316 1.517 1.00 93.19 103 VAL A CA 1
ATOM 802 C C . VAL A 1 103 ? 9.673 -0.687 0.372 1.00 93.19 103 VAL A C 1
ATOM 804 O O . VAL A 1 103 ? 10.651 -1.022 -0.292 1.00 93.19 103 VAL A O 1
ATOM 807 N N . VAL A 1 104 ? 8.451 -1.153 0.107 1.00 92.19 104 VAL A N 1
ATOM 808 C CA . VAL A 1 104 ? 8.201 -2.163 -0.929 1.00 92.19 104 VAL A CA 1
ATOM 809 C C . VAL A 1 104 ? 8.450 -1.603 -2.329 1.00 92.19 104 VAL A C 1
ATOM 811 O O . VAL A 1 104 ? 9.096 -2.259 -3.147 1.00 92.19 104 VAL A O 1
ATOM 814 N N . THR A 1 105 ? 7.994 -0.380 -2.605 1.00 90.31 105 THR A N 1
ATOM 815 C CA . THR A 1 105 ? 8.185 0.262 -3.914 1.00 90.31 105 THR A CA 1
ATOM 816 C C . THR A 1 105 ? 9.653 0.547 -4.212 1.00 90.31 105 THR A C 1
ATOM 818 O O . THR A 1 105 ? 10.080 0.313 -5.339 1.00 90.31 105 THR A O 1
ATOM 821 N N . GLY A 1 106 ? 10.456 0.929 -3.212 1.00 90.19 106 GLY A N 1
ATOM 822 C CA . GLY A 1 106 ? 11.906 1.083 -3.375 1.00 90.19 106 GLY A CA 1
ATOM 823 C C . GLY A 1 106 ? 12.632 -0.214 -3.763 1.00 90.19 106 GLY A C 1
ATOM 824 O O . GLY A 1 106 ? 13.642 -0.170 -4.463 1.00 90.19 106 GLY A O 1
ATOM 825 N N . GLN A 1 107 ? 12.092 -1.374 -3.375 1.00 91.12 107 GLN A N 1
ATOM 826 C CA . GLN A 1 107 ? 12.678 -2.688 -3.672 1.00 91.12 107 GLN A CA 1
ATOM 827 C C . GLN A 1 107 ? 12.211 -3.295 -5.000 1.00 91.12 107 GLN A C 1
ATOM 829 O O . GLN A 1 107 ? 12.811 -4.261 -5.480 1.00 91.12 107 GLN A O 1
ATOM 834 N N . LEU A 1 108 ? 11.177 -2.734 -5.637 1.00 90.44 108 LEU A N 1
ATOM 835 C CA . LEU A 1 108 ? 10.690 -3.222 -6.930 1.00 90.44 108 LEU A CA 1
ATOM 836 C C . LEU A 1 108 ? 11.759 -3.125 -8.020 1.00 90.44 108 LEU A C 1
ATOM 838 O O . LEU A 1 108 ? 11.795 -3.971 -8.911 1.00 90.44 108 LEU A O 1
ATOM 842 N N . ARG A 1 109 ? 12.657 -2.143 -7.931 1.00 87.75 109 ARG A N 1
ATOM 843 C CA . ARG A 1 109 ? 13.730 -1.931 -8.904 1.00 87.75 109 ARG A CA 1
ATOM 844 C C . ARG A 1 109 ? 14.770 -3.045 -8.914 1.00 87.75 109 ARG A C 1
ATOM 846 O O . ARG A 1 109 ? 15.198 -3.485 -9.978 1.00 87.75 109 ARG A O 1
ATOM 853 N N . THR A 1 110 ? 15.179 -3.473 -7.725 1.00 87.19 110 THR A N 1
ATOM 854 C CA . THR A 1 110 ? 16.308 -4.382 -7.495 1.00 87.19 110 THR A CA 1
ATOM 855 C C . THR A 1 110 ? 15.869 -5.838 -7.436 1.00 87.19 110 THR A C 1
ATOM 857 O O . THR A 1 110 ? 16.613 -6.713 -7.865 1.00 87.19 110 THR A O 1
ATOM 860 N N . SER A 1 111 ? 14.654 -6.109 -6.950 1.00 88.44 111 SER A N 1
ATOM 861 C CA . SER A 1 111 ? 14.172 -7.466 -6.710 1.00 88.44 111 SER A CA 1
ATOM 862 C C . SER A 1 111 ? 12.863 -7.759 -7.435 1.00 88.44 111 SER A C 1
ATOM 864 O O . SER A 1 111 ? 11.883 -7.013 -7.353 1.00 88.44 111 SER A O 1
ATOM 866 N N . GLN A 1 112 ? 12.820 -8.901 -8.124 1.00 87.06 112 GLN A N 1
ATOM 867 C CA . GLN A 1 112 ? 11.579 -9.437 -8.682 1.00 87.06 112 GLN A CA 1
ATOM 868 C C . GLN A 1 112 ? 10.663 -10.011 -7.591 1.00 87.06 112 GLN A C 1
ATOM 870 O O . GLN A 1 112 ? 9.444 -9.974 -7.735 1.00 87.06 112 GLN A O 1
ATOM 875 N N . ALA A 1 113 ? 11.224 -10.444 -6.458 1.00 88.75 113 ALA A N 1
ATOM 876 C CA . ALA A 1 113 ? 10.451 -10.953 -5.325 1.00 88.75 113 ALA A CA 1
ATOM 877 C C . ALA A 1 113 ? 9.643 -9.857 -4.603 1.00 88.75 113 ALA A C 1
ATOM 879 O O . ALA A 1 113 ? 8.691 -10.164 -3.890 1.00 88.75 113 ALA A O 1
ATOM 880 N N . ALA A 1 114 ? 9.965 -8.576 -4.816 1.00 89.75 114 ALA A N 1
ATOM 881 C CA . ALA A 1 114 ? 9.185 -7.460 -4.279 1.00 89.75 114 ALA A CA 1
ATOM 882 C C . ALA A 1 114 ? 7.833 -7.267 -4.994 1.00 89.75 114 ALA A C 1
ATOM 884 O O . ALA A 1 114 ? 6.926 -6.660 -4.428 1.00 89.75 114 ALA A O 1
ATOM 885 N N . VAL A 1 115 ? 7.672 -7.806 -6.212 1.00 92.69 115 VAL A N 1
ATOM 886 C CA . VAL A 1 115 ? 6.429 -7.701 -6.996 1.00 92.69 115 VAL A CA 1
ATOM 887 C C . VAL A 1 115 ? 5.227 -8.270 -6.241 1.00 92.69 115 VAL A C 1
ATOM 889 O O . VAL A 1 115 ? 4.293 -7.507 -6.006 1.00 92.69 115 VAL A O 1
ATOM 892 N N . PRO A 1 116 ? 5.212 -9.547 -5.805 1.00 93.94 116 PRO A N 1
ATOM 893 C CA . PRO A 1 116 ? 4.070 -10.082 -5.068 1.00 93.94 116 PRO A CA 1
ATOM 894 C C . PRO A 1 116 ? 3.805 -9.310 -3.771 1.00 93.94 116 PRO A C 1
ATOM 896 O O . PRO A 1 116 ? 2.651 -9.056 -3.445 1.00 93.94 116 PRO A O 1
ATOM 899 N N . ILE A 1 117 ? 4.849 -8.865 -3.066 1.00 92.94 117 ILE A N 1
ATOM 900 C CA . ILE A 1 117 ? 4.712 -8.114 -1.808 1.00 92.94 117 ILE A CA 1
ATOM 901 C C . ILE A 1 117 ? 3.977 -6.783 -2.033 1.00 92.94 117 ILE A C 1
ATOM 903 O O . ILE A 1 117 ? 3.126 -6.415 -1.223 1.00 92.94 117 ILE A O 1
ATOM 907 N N . ALA A 1 118 ? 4.239 -6.098 -3.152 1.00 93.06 118 ALA A N 1
ATOM 908 C CA . ALA A 1 118 ? 3.583 -4.836 -3.503 1.00 93.06 118 ALA A CA 1
ATOM 909 C C . ALA A 1 118 ? 2.059 -4.958 -3.630 1.00 93.06 118 ALA A C 1
ATOM 911 O O . ALA A 1 118 ? 1.349 -3.994 -3.355 1.00 93.06 118 ALA A O 1
ATOM 912 N N . TYR A 1 119 ? 1.559 -6.138 -4.003 1.00 95.56 119 TYR A N 1
ATOM 913 C CA . TYR A 1 119 ? 0.127 -6.426 -4.082 1.00 95.56 119 TYR A CA 1
ATOM 914 C C . TYR A 1 119 ? -0.410 -7.053 -2.799 1.00 95.56 119 TYR A C 1
ATOM 916 O O . TYR A 1 119 ? -1.493 -6.692 -2.342 1.00 95.56 119 TYR A O 1
ATOM 924 N N . LEU A 1 120 ? 0.348 -7.965 -2.186 1.00 95.19 120 LEU A N 1
ATOM 925 C CA . LEU A 1 120 ? -0.063 -8.636 -0.958 1.00 95.19 120 LEU A CA 1
ATOM 926 C C . LEU A 1 120 ? -0.277 -7.639 0.179 1.00 95.19 120 LEU A C 1
ATOM 928 O O . LEU A 1 120 ? -1.230 -7.800 0.932 1.00 95.19 120 LEU A O 1
ATOM 932 N N . LEU A 1 121 ? 0.544 -6.595 0.297 1.00 94.12 121 LEU A N 1
ATOM 933 C CA . LEU A 1 121 ? 0.431 -5.634 1.394 1.00 94.12 121 LEU A CA 1
ATOM 934 C C . LEU A 1 121 ? -0.931 -4.902 1.433 1.00 94.12 121 LEU A C 1
ATOM 936 O O . LEU A 1 121 ? -1.617 -4.998 2.457 1.00 94.12 121 LEU A O 1
ATOM 940 N N . PRO A 1 122 ? -1.396 -4.229 0.360 1.00 95.56 122 PRO A N 1
ATOM 941 C CA . PRO A 1 122 ? -2.724 -3.620 0.363 1.00 95.56 122 PRO A CA 1
ATOM 942 C C . PRO A 1 122 ? -3.852 -4.664 0.382 1.00 95.56 122 PRO A C 1
ATOM 944 O O . PRO A 1 122 ? -4.823 -4.475 1.111 1.00 95.56 122 PRO A O 1
ATOM 947 N N . ILE A 1 123 ? -3.726 -5.789 -0.336 1.00 96.81 123 ILE A N 1
ATOM 948 C CA . ILE A 1 123 ? -4.773 -6.829 -0.382 1.00 96.81 123 ILE A CA 1
ATOM 949 C C . ILE A 1 123 ? -4.999 -7.455 0.997 1.00 96.81 123 ILE A C 1
ATOM 951 O O . ILE A 1 123 ? -6.134 -7.543 1.457 1.00 96.81 123 ILE A O 1
ATOM 955 N N . THR A 1 124 ? -3.934 -7.866 1.685 1.00 94.94 124 THR A N 1
ATOM 956 C CA . THR A 1 124 ? -4.040 -8.446 3.033 1.00 94.94 124 THR A CA 1
ATOM 957 C C . THR A 1 124 ? -4.605 -7.435 4.022 1.00 94.94 124 THR A C 1
ATOM 959 O O . THR A 1 124 ? -5.437 -7.802 4.844 1.00 94.94 124 THR A O 1
ATOM 962 N N . SER A 1 125 ? -4.241 -6.157 3.901 1.00 93.75 125 SER A N 1
ATOM 963 C CA . SER A 1 125 ? -4.804 -5.089 4.734 1.00 93.75 125 SER A CA 1
ATOM 964 C C . SER A 1 125 ? -6.316 -4.941 4.533 1.00 93.75 125 SER A C 1
ATOM 966 O O . SER A 1 125 ? -7.060 -4.870 5.512 1.00 93.75 125 SER A O 1
ATOM 968 N N . ILE A 1 126 ? -6.783 -4.967 3.278 1.00 95.25 126 ILE A N 1
ATOM 969 C CA . ILE A 1 126 ? -8.214 -4.950 2.934 1.00 95.25 126 ILE A CA 1
ATOM 970 C C . ILE A 1 126 ? -8.917 -6.178 3.517 1.00 95.25 126 ILE A C 1
ATOM 972 O O . ILE A 1 126 ? -9.934 -6.033 4.194 1.00 95.25 126 ILE A O 1
ATOM 976 N N . LEU A 1 127 ? -8.365 -7.376 3.303 1.00 94.69 127 LEU A N 1
ATOM 977 C CA . LEU A 1 127 ? -8.948 -8.629 3.787 1.00 94.69 127 LEU A CA 1
ATOM 978 C C . LEU A 1 127 ? -9.029 -8.673 5.315 1.00 94.69 127 LEU A C 1
ATOM 980 O O . LEU A 1 127 ? -10.073 -9.020 5.857 1.00 94.69 127 LEU A O 1
ATOM 984 N N . LEU A 1 128 ? -7.969 -8.280 6.025 1.00 91.62 128 LEU A N 1
ATOM 985 C CA . LEU A 1 128 ? -7.958 -8.233 7.489 1.00 91.62 128 LEU A CA 1
ATOM 986 C C . LEU A 1 128 ? -9.003 -7.254 8.030 1.00 91.62 128 LEU A C 1
ATOM 988 O O . LEU A 1 128 ? -9.713 -7.580 8.981 1.00 91.62 128 LEU A O 1
ATOM 992 N N . CYS A 1 129 ? -9.137 -6.079 7.410 1.00 91.25 129 CYS A N 1
ATOM 993 C CA . CYS A 1 129 ? -10.166 -5.113 7.784 1.00 91.25 129 CYS A CA 1
ATOM 994 C C . CYS A 1 129 ? -11.576 -5.644 7.490 1.00 91.25 129 CYS A C 1
ATOM 996 O O . CYS A 1 129 ? -12.457 -5.517 8.336 1.00 91.25 129 CYS A O 1
ATOM 998 N N . ALA A 1 130 ? -11.787 -6.298 6.346 1.00 90.69 130 ALA A N 1
ATOM 999 C CA . ALA A 1 130 ? -13.064 -6.920 5.997 1.00 90.69 130 ALA A CA 1
ATOM 1000 C C . ALA A 1 130 ? -13.449 -8.043 6.979 1.00 90.69 130 ALA A C 1
ATOM 1002 O O . ALA A 1 130 ? -14.578 -8.087 7.460 1.00 90.69 130 ALA A O 1
ATOM 1003 N N . LEU A 1 131 ? -12.499 -8.902 7.358 1.00 89.69 131 LEU A N 1
ATOM 1004 C CA . LEU A 1 131 ? -12.710 -9.947 8.367 1.00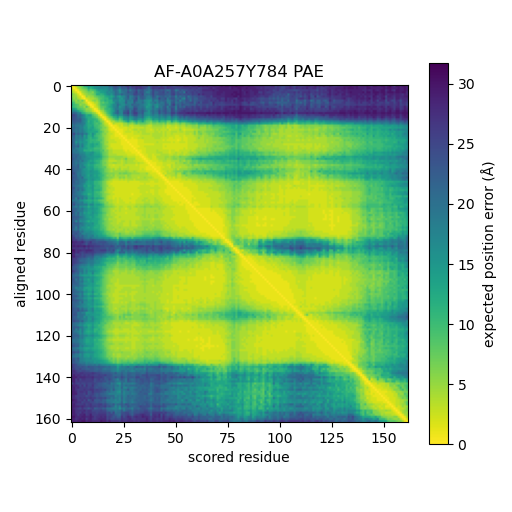 89.69 131 LEU A CA 1
ATOM 1005 C C . LEU A 1 131 ? -12.993 -9.372 9.762 1.00 89.69 131 LEU A C 1
ATOM 1007 O O . LEU A 1 131 ? -13.714 -9.983 10.554 1.00 89.69 131 LEU A O 1
ATOM 1011 N N . ALA A 1 132 ? -12.425 -8.206 10.076 1.00 87.75 132 ALA A N 1
ATOM 1012 C CA . ALA A 1 132 ? -12.712 -7.501 11.318 1.00 87.75 132 ALA A CA 1
ATOM 1013 C C . ALA A 1 132 ? -14.106 -6.859 11.325 1.00 87.75 132 ALA A C 1
ATOM 1015 O O . ALA A 1 132 ? -14.749 -6.828 12.376 1.00 87.75 132 ALA A O 1
ATOM 1016 N N . LEU A 1 133 ? -14.579 -6.385 10.168 1.00 86.94 133 LEU A N 1
ATOM 1017 C CA . LEU A 1 133 ? -15.940 -5.877 9.977 1.00 86.94 133 LEU A CA 1
ATOM 1018 C C . LEU A 1 133 ? -16.991 -6.984 10.116 1.00 86.94 133 LEU A C 1
ATOM 1020 O O . LEU A 1 133 ? -17.998 -6.771 10.781 1.00 86.94 133 LEU A O 1
ATOM 1024 N N . ASP A 1 134 ? -16.720 -8.172 9.572 1.00 87.25 134 ASP A N 1
ATOM 1025 C CA . ASP A 1 134 ? -17.598 -9.351 9.686 1.00 87.25 134 ASP A CA 1
ATOM 1026 C C . ASP A 1 134 ? -17.617 -9.958 11.108 1.00 87.25 134 ASP A C 1
ATOM 1028 O O . ASP A 1 134 ? -18.316 -10.924 11.391 1.00 87.25 134 ASP A O 1
ATOM 1032 N N . GLY A 1 135 ? -16.810 -9.430 12.036 1.00 80.69 135 GLY A N 1
ATOM 1033 C CA . GLY A 1 135 ? -16.744 -9.902 13.421 1.00 80.69 135 GLY A CA 1
ATOM 1034 C C . GLY A 1 135 ? -15.955 -11.201 13.626 1.00 80.69 135 GLY A C 1
ATOM 1035 O O . GLY A 1 135 ? -15.790 -11.628 14.771 1.00 80.69 135 GLY A O 1
ATOM 1036 N N . ARG A 1 136 ? -15.404 -11.798 12.557 1.00 76.38 136 ARG A N 1
ATOM 1037 C CA . ARG A 1 136 ? -14.566 -13.013 12.620 1.00 76.38 136 ARG A CA 1
ATOM 1038 C C . ARG A 1 136 ? -13.223 -12.764 13.292 1.00 76.38 136 ARG A C 1
ATOM 1040 O O . ARG A 1 136 ? -12.703 -13.640 13.977 1.00 76.38 136 ARG A O 1
ATOM 1047 N N . VAL A 1 137 ? -12.660 -11.570 13.106 1.00 74.44 137 VAL A N 1
ATOM 1048 C CA . VAL A 1 137 ? -11.369 -11.188 13.684 1.00 74.44 137 VAL A CA 1
ATOM 1049 C C . VAL A 1 137 ? -11.556 -10.032 14.653 1.00 74.44 137 VAL A C 1
ATOM 1051 O O . VAL A 1 137 ? -11.969 -8.930 14.296 1.00 74.44 137 VAL A O 1
ATOM 1054 N N . ARG A 1 138 ? -11.184 -10.254 15.914 1.00 67.38 138 ARG A N 1
ATOM 1055 C CA . ARG A 1 138 ? -11.031 -9.160 16.871 1.00 67.38 138 ARG A CA 1
ATOM 1056 C C . ARG A 1 138 ? -9.622 -8.612 16.720 1.00 67.38 138 ARG A C 1
ATOM 1058 O O . ARG A 1 138 ? -8.687 -9.174 17.277 1.00 67.38 138 ARG A O 1
ATOM 1065 N N . ILE A 1 139 ? -9.479 -7.510 15.987 1.00 65.25 139 ILE A N 1
ATOM 1066 C CA . ILE A 1 139 ? -8.230 -6.741 15.982 1.00 65.25 139 ILE A CA 1
ATOM 1067 C C . ILE A 1 139 ? -8.039 -6.196 17.404 1.00 65.25 139 ILE A C 1
ATOM 1069 O O . ILE A 1 139 ? -8.646 -5.196 17.793 1.00 65.25 139 ILE A O 1
ATOM 1073 N N . ALA A 1 140 ? -7.273 -6.924 18.213 1.00 61.59 140 ALA A N 1
ATOM 1074 C CA . ALA A 1 140 ? -6.792 -6.461 19.500 1.00 61.59 140 ALA A CA 1
ATOM 1075 C C . ALA A 1 140 ? -5.557 -5.606 19.232 1.00 61.59 140 ALA A C 1
ATOM 1077 O O . ALA A 1 140 ? -4.608 -6.055 18.591 1.00 61.59 140 ALA A O 1
ATOM 1078 N N . VAL A 1 141 ? -5.586 -4.357 19.689 1.00 60.41 141 VAL A N 1
ATOM 1079 C CA . VAL A 1 141 ? -4.426 -3.473 19.593 1.00 60.41 141 VAL A CA 1
ATOM 1080 C C . VAL A 1 141 ? -3.299 -4.096 20.432 1.00 60.41 141 VAL A C 1
ATOM 1082 O O . VAL A 1 141 ? -3.521 -4.348 21.618 1.00 60.41 141 VAL A O 1
ATOM 1085 N N . PRO A 1 142 ? -2.112 -4.376 19.859 1.00 65.88 142 PRO A N 1
ATOM 1086 C CA . PRO A 1 142 ? -0.980 -4.901 20.615 1.00 65.88 142 PRO A CA 1
ATOM 1087 C C . PRO A 1 142 ? -0.655 -4.014 21.823 1.00 65.88 142 PRO A C 1
ATOM 1089 O O . PRO A 1 142 ? -0.635 -2.788 21.706 1.00 65.88 142 PRO A O 1
ATOM 1092 N N . GLY A 1 143 ? -0.347 -4.618 22.975 1.00 64.44 143 GLY A N 1
ATOM 1093 C CA . GLY A 1 143 ? -0.184 -3.893 24.245 1.00 64.44 143 GLY A CA 1
ATOM 1094 C C . GLY A 1 143 ? 0.948 -2.854 24.281 1.00 64.44 143 GLY A C 1
ATOM 1095 O O . GLY A 1 143 ? 0.988 -2.024 25.183 1.00 64.44 143 GLY A O 1
ATOM 1096 N N . PHE A 1 144 ? 1.871 -2.856 23.313 1.00 67.50 144 PHE A N 1
ATOM 1097 C CA . PHE A 1 144 ? 2.865 -1.784 23.187 1.00 67.50 144 PHE A CA 1
ATOM 1098 C C . PHE A 1 144 ? 2.255 -0.498 22.604 1.00 67.50 144 PHE A C 1
ATOM 1100 O O . PHE A 1 144 ? 2.648 0.599 22.992 1.00 67.50 144 PHE A O 1
ATOM 1107 N N . ILE A 1 145 ? 1.270 -0.622 21.707 1.00 66.81 145 ILE A N 1
ATOM 1108 C CA . ILE A 1 145 ? 0.607 0.517 21.063 1.00 66.81 145 ILE A CA 1
ATOM 1109 C C . ILE A 1 145 ? -0.293 1.228 22.070 1.00 66.81 145 ILE A C 1
ATOM 1111 O O . ILE A 1 145 ? -0.294 2.454 22.111 1.00 66.81 145 ILE A O 1
ATOM 1115 N N . THR A 1 146 ? -0.999 0.487 22.930 1.00 69.50 146 THR A N 1
ATOM 1116 C CA . THR A 1 146 ? -1.816 1.094 23.994 1.00 69.50 146 THR A CA 1
ATOM 1117 C C . THR A 1 146 ? -0.957 1.932 24.937 1.00 69.50 146 THR A C 1
ATOM 1119 O O . THR A 1 146 ? -1.304 3.071 25.210 1.00 69.50 146 THR A O 1
ATOM 1122 N N . ARG A 1 147 ? 0.231 1.442 25.321 1.00 73.56 147 ARG A N 1
ATOM 1123 C CA . ARG A 1 147 ? 1.181 2.193 26.164 1.00 73.56 147 ARG A CA 1
ATOM 1124 C C . ARG A 1 147 ? 1.654 3.497 25.518 1.00 73.56 147 ARG A C 1
ATOM 1126 O O . ARG A 1 147 ? 1.790 4.502 26.208 1.00 73.56 147 ARG A O 1
ATOM 1133 N N . ILE A 1 148 ? 1.908 3.493 24.208 1.00 74.00 148 ILE A N 1
ATOM 1134 C CA . ILE A 1 148 ? 2.299 4.704 23.469 1.00 74.00 148 ILE A CA 1
ATOM 1135 C C . ILE A 1 148 ? 1.129 5.689 23.403 1.00 74.00 148 ILE A C 1
ATOM 1137 O O . ILE A 1 148 ? 1.316 6.880 23.642 1.00 74.00 148 ILE A O 1
ATOM 1141 N N . ILE A 1 149 ? -0.076 5.195 23.114 1.00 70.19 149 ILE A N 1
ATOM 1142 C CA . ILE A 1 149 ? -1.296 6.006 23.082 1.00 70.19 149 ILE A CA 1
ATOM 1143 C C . ILE A 1 149 ? -1.551 6.646 24.451 1.00 70.19 149 ILE A C 1
ATOM 1145 O O . ILE A 1 149 ? -1.790 7.850 24.511 1.00 70.19 149 ILE A O 1
ATOM 1149 N N . ASP A 1 150 ? -1.428 5.883 25.538 1.00 76.31 150 ASP A N 1
ATOM 1150 C CA . ASP A 1 150 ? -1.591 6.382 26.905 1.00 76.31 150 ASP A CA 1
ATOM 1151 C C . ASP A 1 150 ? -0.528 7.440 27.239 1.00 76.31 150 ASP A C 1
ATOM 1153 O O . ASP A 1 150 ? -0.848 8.500 27.778 1.00 76.31 150 ASP A O 1
ATOM 1157 N N . ALA A 1 151 ? 0.732 7.216 26.846 1.00 77.25 151 ALA A N 1
ATOM 1158 C CA . ALA A 1 151 ? 1.812 8.182 27.045 1.00 77.25 151 ALA A CA 1
ATOM 1159 C C . ALA A 1 151 ? 1.572 9.505 26.296 1.00 7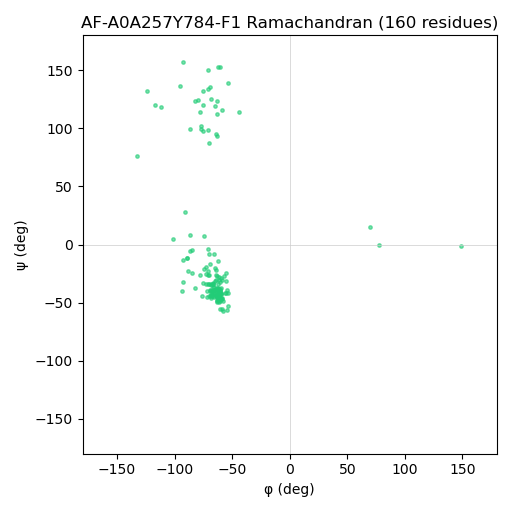7.25 151 ALA A C 1
ATOM 1161 O O . ALA A 1 151 ? 1.880 10.579 26.818 1.00 77.25 151 ALA A O 1
ATOM 1162 N N . ILE A 1 152 ? 1.004 9.446 25.088 1.00 76.69 152 ILE A N 1
ATOM 1163 C CA . ILE A 1 152 ? 0.640 10.632 24.304 1.00 76.69 152 ILE A CA 1
ATOM 1164 C C . ILE A 1 152 ? -0.578 11.326 24.923 1.00 76.69 152 ILE A C 1
ATOM 1166 O O . ILE A 1 152 ? -0.554 12.543 25.109 1.00 76.69 152 ILE A O 1
ATOM 1170 N N . ALA A 1 153 ? -1.612 10.573 25.300 1.00 76.12 153 ALA A N 1
ATOM 1171 C CA . ALA A 1 153 ? -2.827 11.108 25.909 1.00 76.12 153 ALA A CA 1
ATOM 1172 C C . ALA A 1 153 ? -2.531 11.857 27.219 1.00 76.12 153 ALA A C 1
ATOM 1174 O O . ALA A 1 153 ? -3.041 12.958 27.423 1.00 76.12 153 ALA A O 1
ATOM 1175 N N . LEU A 1 154 ? -1.640 11.315 28.058 1.00 78.81 154 LEU A N 1
ATOM 1176 C CA . LEU A 1 154 ? -1.165 11.969 29.284 1.00 78.81 154 LEU A CA 1
ATOM 1177 C C . LEU A 1 154 ? -0.383 13.263 29.017 1.00 78.81 154 LEU A C 1
ATOM 1179 O O . LEU A 1 154 ? -0.324 14.139 29.878 1.00 78.81 154 LEU A O 1
ATOM 1183 N N . ARG A 1 155 ? 0.248 13.393 27.847 1.00 75.88 155 ARG A N 1
ATOM 1184 C CA . ARG A 1 155 ? 1.013 14.589 27.468 1.00 75.88 155 ARG A CA 1
ATOM 1185 C C . ARG A 1 155 ? 0.106 15.686 26.9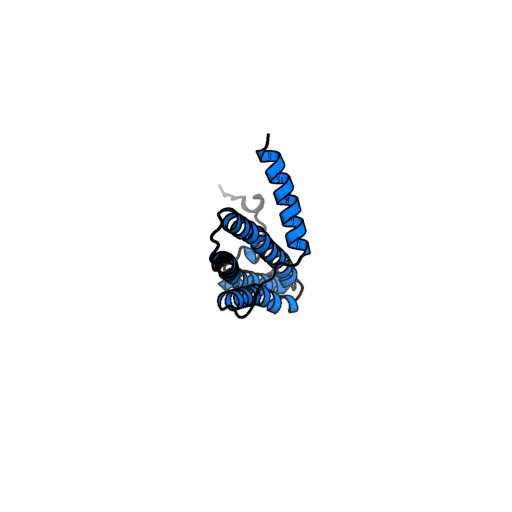24 1.00 75.88 155 ARG A C 1
ATOM 1187 O O . ARG A 1 155 ? 0.311 16.851 27.241 1.00 75.88 155 ARG A O 1
ATOM 1194 N N . VAL A 1 156 ? -0.922 15.300 26.170 1.00 74.62 156 VAL A N 1
ATOM 1195 C CA . VAL A 1 156 ? -1.950 16.214 25.660 1.00 74.62 156 VAL A CA 1
ATOM 1196 C C . VAL A 1 156 ? -2.821 16.747 26.797 1.00 74.62 156 VAL A C 1
ATOM 1198 O O . VAL A 1 156 ? -3.053 17.949 26.851 1.00 74.62 156 VAL A O 1
ATOM 1201 N N . SER A 1 157 ? -3.234 15.899 27.748 1.00 75.38 157 SER A N 1
ATOM 1202 C CA . SER A 1 157 ? -4.069 16.337 28.878 1.00 75.38 157 SER A CA 1
ATOM 1203 C C . SER A 1 157 ? -3.380 17.376 29.767 1.00 75.38 157 SER A C 1
ATOM 1205 O O . SER A 1 157 ? -4.038 18.295 30.251 1.00 75.38 157 SER A O 1
ATOM 1207 N N . ARG A 1 158 ? -2.053 17.279 29.928 1.00 72.56 158 ARG A N 1
ATOM 1208 C CA . ARG A 1 158 ? -1.242 18.275 30.647 1.00 72.56 158 ARG A CA 1
ATOM 1209 C C . ARG A 1 158 ? -1.189 19.631 29.944 1.00 72.56 158 ARG A C 1
ATOM 1211 O O . ARG A 1 158 ? -1.147 20.639 30.631 1.00 72.56 158 ARG A O 1
ATOM 1218 N N . LEU A 1 159 ? -1.199 19.655 28.612 1.00 68.94 159 LEU A N 1
ATOM 1219 C CA . LEU A 1 159 ? -1.153 20.891 27.820 1.00 68.94 159 LEU A CA 1
ATOM 1220 C C . LEU A 1 159 ? -2.506 21.610 27.765 1.00 68.94 159 LEU A C 1
ATOM 1222 O O . LEU A 1 159 ? -2.548 22.817 27.590 1.00 68.94 159 LEU A O 1
ATOM 1226 N N . SER A 1 160 ? -3.611 20.880 27.916 1.00 64.19 160 SER A N 1
ATOM 1227 C CA . SER A 1 160 ? -4.964 21.450 27.979 1.00 64.19 160 SER A CA 1
ATOM 1228 C C . SER A 1 160 ? -5.384 21.932 29.376 1.00 64.19 160 SER A C 1
ATOM 1230 O O . SER A 1 160 ? -6.487 22.450 29.524 1.00 64.19 160 SER A O 1
ATOM 1232 N N . ALA A 1 161 ? -4.552 21.712 30.401 1.00 59.44 161 ALA A N 1
ATOM 1233 C CA . ALA A 1 161 ? -4.805 22.115 31.790 1.00 59.44 161 ALA A CA 1
ATOM 1234 C C . ALA A 1 161 ? -4.051 23.399 32.206 1.00 59.44 161 ALA A C 1
ATOM 1236 O O . ALA A 1 161 ? -4.109 23.786 33.372 1.00 59.44 161 ALA A O 1
ATOM 1237 N N . THR A 1 162 ? -3.353 24.034 31.262 1.00 49.50 162 THR A N 1
ATOM 1238 C CA . THR A 1 162 ? -2.701 25.352 31.364 1.00 49.50 162 THR A CA 1
ATOM 1239 C C . THR A 1 162 ? -3.389 26.322 30.427 1.00 49.50 162 TH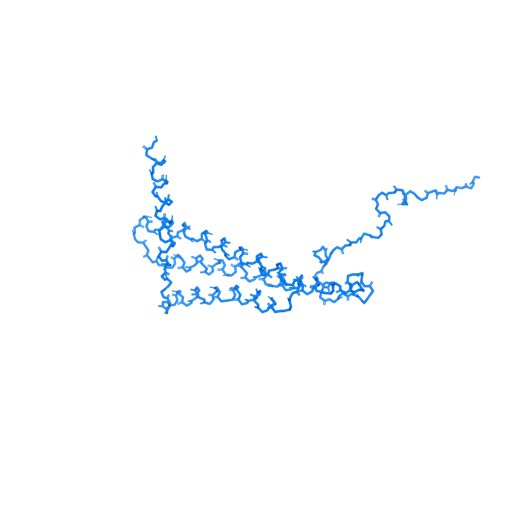R A C 1
ATOM 1241 O O . THR A 1 162 ? -3.648 27.463 30.856 1.00 49.50 162 THR A O 1
#